Protein AF-A0A3A0AI04-F1 (afdb_monomer_lite)

Secondary structure (DSSP, 8-state):
--HHHHHHHHHHTBTT-EEETTEEEEE-TTT--EEEEETTT-TT-EEEESS-GGGT--SSTTTEEEE-HHHHHHHIIIIISHHHHTT-HHHHHHHHHHHHHHHHHTB--TTGGG--S----

Sequence (121 aa):
MRRRDLIEQIARSDSSFRLVDGEWIGRCLICNAPLRFTAADGGGATVEHIVPRREGGSDELANLALVHAACNWEKGVHWDEPRRRHGRQHEYEQLLTRLLTRRRARWRDPDDAGNTNGMGR

Structure (mmCIF, N/CA/C/O backbone):
data_AF-A0A3A0AI04-F1
#
_entry.id   AF-A0A3A0AI04-F1
#
loop_
_atom_site.group_PDB
_atom_site.id
_atom_site.type_symbol
_atom_site.label_atom_id
_atom_site.label_alt_id
_atom_site.label_comp_id
_atom_site.label_asym_id
_atom_site.label_entity_id
_atom_site.label_seq_id
_atom_site.pdbx_PDB_ins_code
_atom_site.Cartn_x
_atom_site.Cartn_y
_atom_site.Cartn_z
_atom_site.occupancy
_atom_site.B_iso_or_equiv
_atom_site.auth_seq_id
_atom_site.auth_comp_id
_atom_site.auth_asym_id
_atom_site.auth_atom_id
_atom_site.pdbx_PDB_model_num
ATOM 1 N N . MET A 1 1 ? 13.535 -6.811 9.378 1.00 72.12 1 MET A N 1
ATOM 2 C CA . MET A 1 1 ? 13.205 -6.865 7.936 1.00 72.12 1 MET A CA 1
ATOM 3 C C . MET A 1 1 ? 13.576 -5.535 7.294 1.00 72.12 1 MET A C 1
ATOM 5 O O . MET A 1 1 ? 13.291 -4.508 7.903 1.00 72.12 1 MET A O 1
ATOM 9 N N . ARG A 1 2 ? 14.247 -5.516 6.132 1.00 89.00 2 ARG A N 1
ATOM 10 C CA . ARG A 1 2 ? 14.553 -4.247 5.447 1.00 89.00 2 ARG A CA 1
ATOM 11 C C . ARG A 1 2 ? 13.290 -3.729 4.751 1.00 89.00 2 ARG A C 1
ATOM 13 O O . ARG A 1 2 ? 12.425 -4.512 4.373 1.00 89.00 2 ARG A O 1
ATOM 20 N N . ARG A 1 3 ? 13.185 -2.409 4.549 1.00 90.00 3 ARG A N 1
ATOM 21 C CA . ARG A 1 3 ? 12.021 -1.776 3.890 1.00 90.00 3 ARG A CA 1
ATOM 22 C C . ARG A 1 3 ? 11.700 -2.411 2.530 1.00 90.00 3 ARG A C 1
ATOM 24 O O . ARG A 1 3 ? 10.535 -2.626 2.220 1.00 90.00 3 ARG A O 1
ATOM 31 N N . ARG A 1 4 ? 12.738 -2.707 1.744 1.00 92.38 4 ARG A N 1
ATOM 32 C CA . ARG A 1 4 ? 12.630 -3.375 0.443 1.00 92.38 4 ARG A CA 1
ATOM 33 C C . ARG A 1 4 ? 11.951 -4.745 0.570 1.00 92.38 4 ARG A C 1
ATOM 35 O O . ARG A 1 4 ? 10.973 -4.990 -0.124 1.00 92.38 4 ARG A O 1
ATOM 42 N N . ASP A 1 5 ? 12.428 -5.586 1.488 1.00 93.12 5 ASP A N 1
ATOM 43 C CA . ASP A 1 5 ? 11.890 -6.935 1.713 1.00 93.12 5 ASP A CA 1
ATOM 44 C C . ASP A 1 5 ? 10.411 -6.882 2.117 1.00 93.12 5 ASP A C 1
ATOM 46 O O . ASP A 1 5 ? 9.609 -7.682 1.646 1.00 93.12 5 ASP A O 1
ATOM 50 N N . LEU A 1 6 ? 10.035 -5.898 2.944 1.00 95.44 6 LEU A N 1
ATOM 51 C CA . LEU A 1 6 ? 8.642 -5.687 3.334 1.00 95.44 6 LEU A CA 1
ATOM 52 C C . LEU A 1 6 ? 7.765 -5.333 2.128 1.00 95.44 6 LEU A C 1
ATOM 54 O O . LEU A 1 6 ? 6.703 -5.920 1.944 1.00 95.44 6 LEU A O 1
ATOM 58 N N . ILE A 1 7 ? 8.204 -4.382 1.299 1.00 96.44 7 ILE A N 1
ATOM 59 C CA . ILE A 1 7 ? 7.474 -3.995 0.083 1.00 96.44 7 ILE A CA 1
ATOM 60 C C . ILE A 1 7 ? 7.296 -5.201 -0.840 1.00 96.44 7 ILE A C 1
ATOM 62 O O . ILE A 1 7 ? 6.203 -5.423 -1.359 1.00 96.44 7 ILE A O 1
ATOM 66 N N . GLU A 1 8 ? 8.348 -6.000 -1.008 1.00 95.69 8 GLU A N 1
ATOM 67 C CA . GLU A 1 8 ? 8.306 -7.212 -1.819 1.00 95.69 8 GLU A CA 1
ATOM 68 C C . GLU A 1 8 ? 7.307 -8.243 -1.263 1.00 95.69 8 GLU A C 1
ATOM 70 O O . GLU A 1 8 ? 6.490 -8.765 -2.018 1.00 95.69 8 GLU A O 1
ATOM 75 N N . GLN A 1 9 ? 7.299 -8.494 0.050 1.00 96.31 9 GLN A N 1
ATOM 76 C CA . GLN A 1 9 ? 6.342 -9.413 0.683 1.00 96.31 9 GLN A CA 1
ATOM 77 C C . GLN A 1 9 ? 4.887 -8.942 0.556 1.00 96.31 9 GLN A C 1
ATOM 79 O O . GLN A 1 9 ? 3.987 -9.748 0.298 1.00 96.31 9 GLN A O 1
ATOM 84 N N . ILE A 1 10 ? 4.634 -7.635 0.680 1.00 97.62 10 ILE A N 1
ATOM 85 C CA . ILE A 1 10 ? 3.290 -7.083 0.464 1.00 97.62 10 ILE A CA 1
ATOM 86 C C . ILE A 1 10 ? 2.861 -7.299 -0.993 1.00 97.62 10 ILE A C 1
ATOM 88 O O . ILE A 1 10 ? 1.733 -7.714 -1.241 1.00 97.62 10 ILE A O 1
ATOM 92 N N . ALA A 1 11 ? 3.755 -7.068 -1.959 1.00 97.38 11 ALA A N 1
ATOM 93 C CA . ALA A 1 11 ? 3.451 -7.285 -3.372 1.00 97.38 11 ALA A CA 1
ATOM 94 C C . ALA A 1 11 ? 3.179 -8.759 -3.694 1.00 97.38 11 ALA A C 1
ATOM 96 O O . ALA A 1 11 ? 2.232 -9.067 -4.412 1.00 97.38 11 ALA A O 1
ATOM 97 N N . ARG A 1 12 ? 3.968 -9.683 -3.133 1.00 96.75 12 ARG A N 1
ATOM 98 C CA . ARG A 1 12 ? 3.783 -11.133 -3.320 1.00 96.75 12 ARG A CA 1
ATOM 99 C C . ARG A 1 12 ? 2.450 -11.630 -2.767 1.00 96.75 12 ARG A C 1
ATOM 101 O O . ARG A 1 12 ? 1.828 -12.492 -3.385 1.00 96.75 12 ARG A O 1
ATOM 108 N N . SER A 1 13 ? 1.998 -11.044 -1.661 1.00 97.75 13 SER A N 1
ATOM 109 C CA . SER A 1 13 ? 0.732 -11.395 -1.011 1.00 97.75 13 SER A CA 1
ATOM 110 C C . SER A 1 13 ? -0.496 -10.654 -1.559 1.00 97.75 13 SER A C 1
ATOM 112 O O . SER A 1 13 ? -1.602 -10.827 -1.041 1.00 97.75 13 SER A O 1
ATOM 114 N N . ASP A 1 14 ? -0.347 -9.804 -2.579 1.00 98.06 14 ASP A N 1
ATOM 115 C CA . ASP A 1 14 ? -1.450 -9.095 -3.236 1.00 98.06 14 ASP A CA 1
ATOM 116 C C . ASP A 1 14 ? -1.558 -9.530 -4.705 1.00 98.06 14 ASP A C 1
ATOM 118 O O . ASP A 1 14 ? -0.690 -9.278 -5.542 1.00 98.06 14 ASP A O 1
ATOM 122 N N . SER A 1 15 ? -2.674 -10.176 -5.038 1.00 97.69 15 SER A N 1
ATOM 123 C CA . SER A 1 15 ? -2.914 -10.787 -6.338 1.00 97.69 15 SER A CA 1
ATOM 124 C C . SER A 1 15 ? -3.005 -9.797 -7.496 1.00 97.69 15 SER A C 1
ATOM 126 O O . SER A 1 15 ? -2.894 -10.211 -8.652 1.00 97.69 15 SER A O 1
ATOM 128 N N . SER A 1 16 ? -3.152 -8.499 -7.210 1.00 97.94 16 SER A N 1
ATOM 129 C CA . SER A 1 16 ? -3.121 -7.452 -8.230 1.00 97.94 16 SER A CA 1
ATOM 130 C C . SER A 1 16 ? -1.716 -7.151 -8.744 1.00 97.94 16 SER A C 1
ATOM 132 O O . SER A 1 16 ? -1.604 -6.534 -9.802 1.00 97.94 16 SER A O 1
ATOM 134 N N . PHE A 1 17 ? -0.665 -7.573 -8.033 1.00 98.00 17 PHE A N 1
ATOM 135 C CA . PHE A 1 17 ? 0.717 -7.342 -8.430 1.00 98.00 17 PHE A CA 1
ATOM 136 C C . PHE A 1 17 ? 1.328 -8.538 -9.161 1.00 98.00 17 PHE A C 1
ATOM 138 O O . PHE A 1 17 ? 1.102 -9.708 -8.840 1.00 98.00 17 PHE A O 1
ATOM 145 N N . ARG A 1 18 ? 2.161 -8.204 -10.147 1.00 97.19 18 ARG A N 1
ATOM 146 C CA . ARG A 1 18 ? 3.041 -9.119 -10.878 1.00 97.19 18 ARG A CA 1
ATOM 147 C C . ARG A 1 18 ? 4.398 -8.459 -11.103 1.00 97.19 18 ARG A C 1
ATOM 149 O O . ARG A 1 18 ? 4.458 -7.246 -11.304 1.00 97.19 18 ARG A O 1
ATOM 156 N N . LEU A 1 19 ? 5.461 -9.256 -11.093 1.00 97.00 19 LEU A N 1
ATOM 157 C CA . LEU A 1 19 ? 6.815 -8.811 -11.414 1.00 97.00 19 LEU A CA 1
ATOM 158 C C . LEU A 1 19 ? 7.070 -8.989 -12.915 1.00 97.00 19 LEU A C 1
ATOM 160 O O . LEU A 1 19 ? 6.814 -10.060 -13.461 1.00 97.00 19 LEU A O 1
ATOM 164 N N . VAL A 1 20 ? 7.542 -7.937 -13.579 1.00 96.81 20 VAL A N 1
ATOM 165 C CA . VAL A 1 20 ? 7.794 -7.890 -15.026 1.00 96.81 20 VAL A CA 1
ATOM 166 C C . VAL A 1 20 ? 9.062 -7.090 -15.254 1.00 96.81 20 VAL A C 1
ATOM 168 O O . VAL A 1 20 ? 9.092 -5.908 -14.922 1.00 96.81 20 VAL A O 1
ATOM 171 N N . ASP A 1 21 ? 10.101 -7.721 -15.795 1.00 95.00 21 ASP A N 1
ATOM 172 C CA . ASP A 1 21 ? 11.363 -7.058 -16.152 1.00 95.00 21 ASP A CA 1
ATOM 173 C C . ASP A 1 21 ? 11.957 -6.200 -15.014 1.00 95.00 21 ASP A C 1
ATOM 175 O O . ASP A 1 21 ? 12.411 -5.079 -15.222 1.00 95.00 21 ASP A O 1
ATOM 179 N N . GLY A 1 22 ? 11.910 -6.706 -13.774 1.00 95.00 22 GLY A N 1
ATOM 180 C CA . GLY A 1 22 ? 12.422 -5.998 -12.589 1.00 95.00 22 GLY A CA 1
ATOM 181 C C . GLY A 1 22 ? 11.489 -4.924 -12.011 1.00 95.00 22 GLY A C 1
ATOM 182 O O . GLY A 1 22 ? 11.830 -4.292 -11.013 1.00 95.00 22 GLY A O 1
ATOM 183 N N . GLU A 1 23 ? 10.295 -4.753 -12.577 1.00 96.94 23 GLU A N 1
ATOM 184 C CA . GLU A 1 23 ? 9.269 -3.815 -12.124 1.00 96.94 23 GLU A CA 1
ATOM 185 C C . GLU A 1 23 ? 8.038 -4.561 -11.605 1.00 96.94 23 GLU A C 1
ATOM 187 O O . GLU A 1 23 ? 7.483 -5.439 -12.269 1.00 96.94 23 GLU A O 1
ATOM 192 N N . TRP A 1 24 ? 7.551 -4.178 -10.432 1.00 97.94 24 TRP A N 1
ATOM 193 C CA . TRP A 1 24 ? 6.253 -4.623 -9.950 1.00 97.94 24 TRP A CA 1
ATOM 194 C C . TRP A 1 24 ? 5.155 -3.758 -10.554 1.00 97.94 24 TRP A C 1
ATOM 196 O O . TRP A 1 24 ? 5.211 -2.532 -10.492 1.00 97.94 24 TRP A O 1
ATOM 206 N N . ILE A 1 25 ? 4.131 -4.394 -11.117 1.00 98.12 25 ILE A N 1
ATOM 207 C CA . ILE A 1 25 ? 2.979 -3.727 -11.726 1.00 98.12 25 ILE A CA 1
ATOM 208 C C . ILE A 1 25 ? 1.713 -4.266 -11.072 1.00 98.12 25 ILE A C 1
ATOM 210 O O . ILE A 1 25 ? 1.469 -5.470 -11.116 1.00 98.12 25 ILE A O 1
ATOM 214 N N . GLY A 1 26 ? 0.897 -3.379 -10.508 1.00 98.19 26 GLY A N 1
ATOM 215 C CA . GLY A 1 26 ? -0.384 -3.740 -9.910 1.00 98.19 26 GLY A CA 1
ATOM 216 C C . GLY A 1 26 ? -1.296 -2.549 -9.664 1.00 98.19 26 GLY A C 1
ATOM 217 O O . GLY A 1 26 ? -1.405 -1.650 -10.505 1.00 98.19 26 GLY A O 1
ATOM 218 N N . ARG A 1 27 ? -2.023 -2.557 -8.543 1.00 98.56 27 ARG A N 1
ATOM 219 C CA . ARG A 1 27 ? -3.079 -1.573 -8.261 1.00 98.56 27 ARG A CA 1
ATOM 220 C C . ARG A 1 27 ? -2.947 -1.031 -6.846 1.00 98.56 27 ARG A C 1
ATOM 222 O O . ARG A 1 27 ? -2.982 -1.797 -5.890 1.00 98.56 27 ARG A O 1
ATOM 229 N N . CYS A 1 28 ? -2.920 0.291 -6.705 1.00 98.69 28 CYS A N 1
ATOM 230 C CA . CYS A 1 28 ? -2.961 0.953 -5.401 1.00 98.69 28 CYS A CA 1
ATOM 231 C C . CYS A 1 28 ? -4.175 0.479 -4.589 1.00 98.69 28 CYS A C 1
ATOM 233 O O . CYS A 1 28 ? -5.294 0.430 -5.112 1.00 98.69 28 CYS A O 1
ATOM 235 N N . LEU A 1 29 ? -3.979 0.140 -3.311 1.00 98.56 29 LEU A N 1
ATOM 236 C CA . LEU A 1 29 ? -5.085 -0.343 -2.483 1.00 98.56 29 LEU A CA 1
ATOM 237 C C . LEU A 1 29 ? -6.164 0.728 -2.266 1.00 98.56 29 LEU A C 1
ATOM 239 O O . LEU A 1 29 ? -7.343 0.387 -2.236 1.00 98.56 29 LEU A O 1
ATOM 243 N N . ILE A 1 30 ? -5.800 2.009 -2.163 1.00 98.19 30 ILE A N 1
ATOM 244 C CA . ILE A 1 30 ? -6.744 3.095 -1.850 1.00 98.19 30 ILE A CA 1
ATOM 245 C C . ILE A 1 30 ? -7.616 3.442 -3.062 1.00 98.19 30 ILE A C 1
ATOM 247 O O . ILE A 1 30 ? -8.835 3.248 -3.035 1.00 98.19 30 ILE A O 1
ATOM 251 N N . CYS A 1 31 ? -6.999 3.919 -4.143 1.00 98.00 31 CYS A N 1
ATOM 252 C CA . CYS A 1 31 ? -7.719 4.434 -5.308 1.00 98.00 31 CYS A CA 1
ATOM 253 C C . CYS A 1 31 ? -8.002 3.371 -6.378 1.00 98.00 31 CYS A C 1
ATOM 255 O O . CYS A 1 31 ? -8.753 3.633 -7.311 1.00 98.00 31 CYS A O 1
ATOM 257 N N . ASN A 1 32 ? -7.409 2.176 -6.267 1.00 98.19 32 ASN A N 1
ATOM 258 C CA . ASN A 1 32 ? -7.437 1.147 -7.306 1.00 98.19 32 ASN A CA 1
ATOM 259 C C . ASN A 1 32 ? -6.866 1.612 -8.660 1.00 98.19 32 ASN A C 1
ATOM 261 O O . ASN A 1 32 ? -7.096 0.941 -9.651 1.00 98.19 32 ASN A O 1
ATOM 265 N N . ALA A 1 33 ? -6.126 2.719 -8.751 1.00 98.44 33 ALA A N 1
ATOM 266 C CA . ALA A 1 33 ? -5.430 3.094 -9.983 1.00 98.44 33 ALA A CA 1
ATOM 267 C C . ALA A 1 33 ? -4.131 2.272 -10.154 1.00 98.44 33 ALA A C 1
ATOM 269 O O . ALA A 1 33 ? -3.643 1.698 -9.169 1.00 98.44 33 ALA A O 1
ATOM 270 N N . PRO A 1 34 ? -3.566 2.185 -11.376 1.00 98.38 34 PRO A N 1
ATOM 271 C CA . PRO A 1 34 ? -2.297 1.499 -11.613 1.00 98.38 34 PRO A CA 1
ATOM 272 C C . PRO A 1 34 ? -1.185 1.999 -10.687 1.00 98.38 34 PRO A C 1
ATOM 274 O O . PRO A 1 34 ? -1.016 3.204 -10.501 1.00 98.38 34 PRO A O 1
ATOM 277 N N . LEU A 1 35 ? -0.427 1.068 -10.113 1.00 98.38 35 LEU A N 1
ATOM 278 C CA . LEU A 1 35 ? 0.756 1.344 -9.304 1.00 98.38 35 LEU A CA 1
ATOM 279 C C . LEU A 1 35 ? 1.921 0.529 -9.856 1.00 98.38 35 LEU A C 1
ATOM 281 O O . LEU A 1 35 ? 1.785 -0.678 -10.065 1.00 98.38 35 LEU A O 1
ATOM 285 N N . ARG A 1 36 ? 3.048 1.200 -10.084 1.00 97.88 36 ARG A N 1
ATOM 286 C CA . ARG A 1 36 ? 4.291 0.593 -10.548 1.00 97.88 36 ARG A CA 1
ATOM 287 C C . ARG A 1 36 ? 5.432 1.013 -9.635 1.00 97.88 36 ARG A C 1
ATOM 289 O O . ARG A 1 36 ? 5.453 2.165 -9.204 1.00 97.88 36 ARG A O 1
ATOM 296 N N . PHE A 1 37 ? 6.333 0.089 -9.331 1.00 97.38 37 PHE A N 1
ATOM 297 C CA . PHE A 1 37 ? 7.525 0.380 -8.545 1.00 97.38 37 PHE A CA 1
ATOM 298 C C . PHE A 1 37 ? 8.652 -0.609 -8.849 1.00 97.38 37 PHE A C 1
ATOM 300 O O . PHE A 1 37 ? 8.414 -1.767 -9.206 1.00 97.38 37 PHE A O 1
ATOM 307 N N . THR A 1 38 ? 9.882 -0.159 -8.645 1.00 96.12 38 THR A N 1
ATOM 308 C CA . THR A 1 38 ? 11.084 -0.924 -8.969 1.00 96.12 38 THR A CA 1
ATOM 309 C C . THR A 1 38 ? 11.346 -1.998 -7.914 1.00 96.12 38 THR A C 1
ATOM 311 O O . THR A 1 38 ? 11.316 -1.735 -6.711 1.00 96.12 38 THR A O 1
ATOM 314 N N . ALA A 1 39 ? 11.629 -3.234 -8.336 1.00 93.88 39 ALA A N 1
ATOM 315 C CA . ALA A 1 39 ? 11.912 -4.337 -7.413 1.00 93.88 39 ALA A CA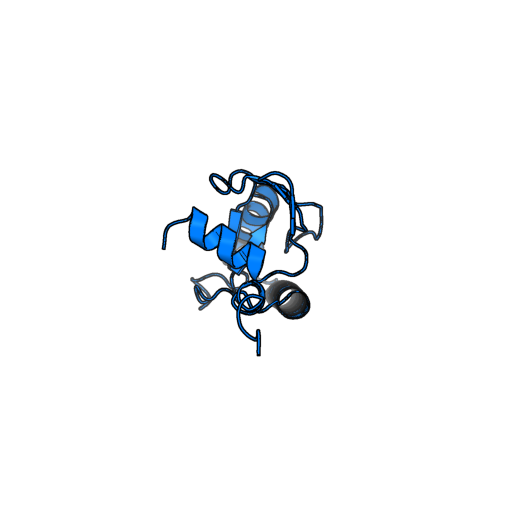 1
ATOM 316 C C . ALA A 1 39 ? 13.275 -4.202 -6.712 1.00 93.88 39 ALA A C 1
ATOM 318 O O . ALA A 1 39 ? 13.475 -4.785 -5.649 1.00 93.88 39 ALA A O 1
ATOM 319 N N . ALA A 1 40 ? 14.215 -3.450 -7.296 1.00 92.25 40 ALA A N 1
ATOM 320 C CA . ALA A 1 40 ? 15.558 -3.240 -6.761 1.00 92.25 40 ALA A CA 1
ATOM 321 C C . ALA A 1 40 ? 15.550 -2.537 -5.392 1.00 92.25 40 ALA A C 1
ATOM 323 O O . ALA A 1 40 ? 16.265 -2.968 -4.487 1.00 92.25 40 ALA A O 1
ATOM 324 N N . ASP A 1 41 ? 14.719 -1.510 -5.217 1.00 90.62 41 ASP A N 1
ATOM 325 C CA . ASP A 1 41 ? 14.699 -0.646 -4.030 1.00 90.62 41 ASP A CA 1
ATOM 326 C C . ASP A 1 41 ? 13.286 -0.376 -3.466 1.00 90.62 41 ASP A C 1
ATOM 328 O O . ASP A 1 41 ? 13.144 0.148 -2.355 1.00 90.62 41 ASP A O 1
ATOM 332 N N . GLY A 1 42 ? 12.228 -0.764 -4.184 1.00 91.50 42 GLY A N 1
ATOM 333 C CA . GLY A 1 42 ? 10.844 -0.444 -3.837 1.00 91.50 42 GLY A CA 1
ATOM 334 C C . GLY A 1 42 ? 10.445 1.000 -4.168 1.00 91.50 42 GLY A C 1
ATOM 335 O O . GLY A 1 42 ? 9.447 1.495 -3.634 1.00 91.50 42 GLY A O 1
ATOM 336 N N . GLY A 1 43 ? 11.234 1.708 -4.978 1.00 93.25 43 GLY A N 1
ATOM 337 C CA . GLY A 1 43 ? 10.987 3.081 -5.403 1.00 93.25 43 GLY A CA 1
ATOM 338 C C . GLY A 1 43 ? 9.738 3.182 -6.277 1.00 93.25 43 GLY A C 1
ATOM 339 O O . GLY A 1 43 ? 9.581 2.434 -7.235 1.00 93.25 43 GLY A O 1
ATOM 340 N N . GLY A 1 44 ? 8.828 4.098 -5.933 1.00 93.06 44 GLY A N 1
ATOM 341 C CA . GLY A 1 44 ? 7.545 4.292 -6.628 1.00 93.06 44 GLY A CA 1
ATOM 342 C C . GLY A 1 44 ? 6.311 3.827 -5.845 1.00 93.06 44 GLY A C 1
ATOM 343 O O . GLY A 1 44 ? 5.195 4.213 -6.188 1.00 93.06 44 GLY A O 1
ATOM 344 N N . ALA A 1 45 ? 6.491 3.087 -4.745 1.00 97.12 45 ALA A N 1
ATOM 345 C CA . ALA A 1 45 ? 5.410 2.702 -3.839 1.00 97.12 45 ALA A CA 1
ATOM 346 C C . ALA A 1 45 ? 5.696 3.098 -2.383 1.00 97.12 45 ALA A C 1
ATOM 348 O O . ALA A 1 45 ? 6.842 3.168 -1.921 1.00 97.12 45 ALA A O 1
ATOM 349 N N . THR A 1 46 ? 4.621 3.324 -1.632 1.00 97.50 46 THR A N 1
ATOM 350 C CA . THR A 1 46 ? 4.669 3.490 -0.178 1.00 97.50 46 THR A CA 1
ATOM 351 C C . THR A 1 46 ? 3.879 2.387 0.503 1.00 97.50 46 THR A C 1
ATOM 353 O O . THR A 1 46 ? 2.830 1.981 0.002 1.00 97.50 46 THR A O 1
ATOM 356 N N . VAL A 1 47 ? 4.385 1.933 1.650 1.00 97.69 47 VAL A N 1
ATOM 357 C CA . VAL A 1 47 ? 3.662 1.017 2.532 1.00 97.69 47 VAL A CA 1
ATOM 358 C C . VAL A 1 47 ? 2.625 1.818 3.301 1.00 97.69 47 VAL A C 1
ATOM 360 O O . VAL A 1 47 ? 2.958 2.849 3.884 1.00 97.69 47 VAL A O 1
ATOM 363 N N . GLU A 1 48 ? 1.396 1.329 3.276 1.00 97.94 48 GLU A N 1
ATOM 364 C CA . GLU A 1 48 ? 0.275 1.873 4.020 1.00 97.94 48 GLU A CA 1
ATOM 365 C C . GLU A 1 48 ? -0.232 0.870 5.050 1.00 97.94 48 GLU A C 1
ATOM 367 O O . GLU A 1 48 ? -0.426 -0.308 4.735 1.00 97.94 48 GLU A O 1
ATOM 372 N N . HIS A 1 49 ? -0.487 1.368 6.258 1.00 98.12 49 HIS A N 1
ATOM 373 C CA . HIS A 1 49 ? -1.213 0.655 7.303 1.00 98.12 49 HIS A CA 1
ATOM 374 C C . HIS A 1 49 ? -2.705 0.901 7.110 1.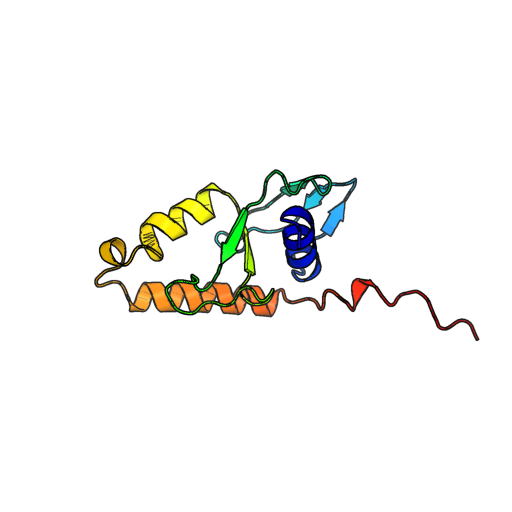00 98.12 49 HIS A C 1
ATOM 376 O O . HIS A 1 49 ? -3.178 2.018 7.312 1.00 98.12 49 HIS A O 1
ATOM 382 N N . ILE A 1 50 ? -3.462 -0.135 6.741 1.00 97.88 50 ILE A N 1
ATOM 383 C CA . ILE A 1 50 ? -4.902 0.004 6.495 1.00 97.88 50 ILE A CA 1
ATOM 384 C C . ILE A 1 50 ? -5.579 0.543 7.755 1.00 97.88 50 ILE A C 1
ATOM 386 O O . ILE A 1 50 ? -6.172 1.621 7.713 1.00 97.88 50 ILE A O 1
ATOM 390 N N . VAL A 1 51 ? -5.421 -0.168 8.873 1.00 97.31 51 VAL A N 1
ATOM 391 C CA . VAL A 1 51 ? -5.679 0.355 10.215 1.00 97.31 51 VAL A CA 1
ATOM 392 C C . VAL A 1 51 ? -4.382 0.985 10.728 1.00 97.31 51 VAL A C 1
ATOM 394 O O . VAL A 1 51 ? -3.375 0.277 10.823 1.00 97.31 51 VAL A O 1
ATOM 397 N N . PRO A 1 52 ? -4.361 2.284 11.070 1.00 94.88 52 PRO A N 1
ATOM 398 C CA . PRO A 1 52 ? -3.166 2.936 11.594 1.00 94.88 52 PRO A CA 1
ATOM 399 C C . PRO A 1 52 ? -2.712 2.327 12.924 1.00 94.88 52 PRO A C 1
ATOM 401 O O . PRO A 1 52 ? -3.533 1.983 13.772 1.00 94.88 52 PRO A O 1
ATOM 404 N N . ARG A 1 53 ? -1.398 2.298 13.174 1.00 93.75 53 ARG A N 1
ATOM 405 C CA . ARG A 1 53 ? -0.828 1.768 14.432 1.00 93.75 53 ARG A CA 1
ATOM 406 C C . ARG A 1 53 ? -1.383 2.437 15.693 1.00 93.75 53 ARG A C 1
ATOM 408 O O . ARG A 1 53 ? -1.632 1.762 16.684 1.00 93.75 53 ARG A O 1
ATOM 415 N N . ARG A 1 54 ? -1.632 3.753 15.650 1.00 90.31 54 ARG A N 1
ATOM 416 C CA . ARG A 1 54 ? -2.228 4.499 16.779 1.00 90.31 54 ARG A CA 1
ATOM 417 C C . ARG A 1 54 ? -3.658 4.067 17.122 1.00 90.31 54 ARG A C 1
ATOM 419 O O . ARG A 1 54 ? -4.097 4.306 18.235 1.00 90.31 54 ARG A O 1
ATOM 426 N N . GLU A 1 55 ? -4.350 3.435 16.176 1.00 89.06 55 GLU A N 1
ATOM 427 C CA . GLU A 1 55 ? -5.696 2.874 16.341 1.00 89.06 55 GLU A CA 1
ATOM 428 C C . GLU A 1 55 ? -5.645 1.345 16.555 1.00 89.06 55 GLU A C 1
ATOM 430 O O . GLU A 1 55 ? -6.647 0.660 16.374 1.00 89.06 55 GLU A O 1
ATOM 435 N N . GLY A 1 56 ? -4.473 0.786 16.891 1.00 93.19 56 GLY A N 1
ATOM 436 C CA . GLY A 1 56 ? -4.293 -0.645 17.159 1.00 93.19 56 GLY A CA 1
ATOM 437 C C . GLY A 1 56 ? -3.993 -1.516 15.934 1.00 93.19 56 GLY A C 1
ATOM 438 O O . GLY A 1 56 ? -4.032 -2.738 16.037 1.00 93.19 56 GLY A O 1
ATOM 439 N N . GLY A 1 57 ? -3.689 -0.927 14.773 1.00 94.88 57 GLY A N 1
ATOM 440 C CA . GLY A 1 57 ? -3.314 -1.693 13.583 1.00 94.88 57 GLY A CA 1
ATOM 441 C C . GLY A 1 57 ? -1.985 -2.442 13.728 1.00 94.88 57 GLY A C 1
ATOM 442 O O . GLY A 1 57 ? -1.006 -1.878 14.219 1.00 94.88 57 GLY A O 1
ATOM 443 N N . SER A 1 58 ? -1.941 -3.695 13.261 1.00 96.00 58 SER A N 1
ATOM 444 C CA . SER A 1 58 ? -0.748 -4.550 13.298 1.00 96.00 58 SER A CA 1
ATOM 445 C C . SER A 1 58 ? 0.228 -4.257 12.148 1.00 96.00 58 SER A C 1
ATOM 447 O O . SER A 1 58 ? -0.135 -3.652 11.136 1.00 96.00 58 SER A O 1
ATOM 449 N N . ASP A 1 59 ? 1.472 -4.720 12.289 1.00 95.50 59 ASP A N 1
ATOM 450 C CA . ASP A 1 59 ? 2.476 -4.746 11.211 1.00 95.50 59 ASP A CA 1
ATOM 451 C C . ASP A 1 59 ? 2.392 -6.040 10.365 1.00 95.50 59 ASP A C 1
ATOM 453 O O . ASP A 1 59 ? 3.292 -6.349 9.584 1.00 95.50 59 ASP A O 1
ATOM 457 N N . GLU A 1 60 ? 1.319 -6.823 10.513 1.00 95.69 60 GLU A N 1
ATOM 458 C CA . GLU A 1 60 ? 1.100 -8.039 9.729 1.00 95.69 60 GLU A CA 1
ATOM 459 C C . GLU A 1 60 ? 0.757 -7.697 8.277 1.00 95.69 60 GLU A C 1
ATOM 461 O O . GLU A 1 60 ? 0.035 -6.739 7.996 1.00 95.69 60 GLU A O 1
ATOM 466 N N . LEU A 1 61 ? 1.189 -8.537 7.332 1.00 96.81 61 LEU A N 1
ATOM 467 C CA . LEU A 1 61 ? 0.956 -8.329 5.896 1.00 96.81 61 LEU A CA 1
ATOM 468 C C . LEU A 1 61 ? -0.530 -8.158 5.524 1.00 96.81 61 LEU A C 1
ATOM 470 O O . LEU A 1 61 ? -0.837 -7.514 4.518 1.00 96.81 61 LEU A O 1
ATOM 474 N N . ALA A 1 62 ? -1.451 -8.701 6.327 1.00 96.50 62 ALA A N 1
ATOM 475 C CA . ALA A 1 62 ? -2.897 -8.550 6.155 1.00 96.50 62 ALA A CA 1
ATOM 476 C C . ALA A 1 62 ? -3.411 -7.126 6.449 1.00 96.50 62 ALA A C 1
ATOM 478 O O . ALA A 1 62 ? -4.446 -6.734 5.907 1.00 96.50 62 ALA A O 1
ATOM 479 N N . ASN A 1 63 ? -2.691 -6.344 7.261 1.00 98.31 63 ASN A N 1
ATOM 480 C CA . ASN A 1 63 ? -2.979 -4.933 7.542 1.00 98.31 63 ASN A CA 1
ATOM 481 C C . ASN A 1 63 ? -2.106 -3.968 6.716 1.00 98.31 63 ASN A C 1
ATOM 483 O O . ASN A 1 63 ? -2.299 -2.754 6.772 1.00 98.31 63 ASN A O 1
ATOM 487 N N . LEU A 1 64 ? -1.158 -4.487 5.933 1.00 98.19 64 LEU A N 1
ATOM 488 C CA . LEU A 1 64 ? -0.256 -3.689 5.108 1.00 98.19 64 LEU A CA 1
ATOM 489 C C . LEU A 1 64 ? -0.623 -3.756 3.626 1.00 98.19 64 LEU A C 1
ATOM 491 O O . LEU A 1 64 ? -1.087 -4.780 3.114 1.00 98.19 64 LEU A O 1
ATOM 495 N N . ALA A 1 65 ? -0.385 -2.653 2.919 1.00 98.19 65 ALA A N 1
ATOM 496 C CA . ALA A 1 65 ? -0.653 -2.552 1.491 1.00 98.19 65 ALA A CA 1
ATOM 497 C C . ALA A 1 65 ? 0.284 -1.584 0.766 1.00 98.19 65 ALA A C 1
ATOM 499 O O . ALA A 1 65 ? 0.873 -0.694 1.375 1.00 98.19 65 ALA A O 1
ATOM 500 N N . LEU A 1 66 ? 0.387 -1.736 -0.557 1.00 98.50 66 LEU A N 1
ATOM 501 C CA . LEU A 1 66 ? 1.117 -0.803 -1.413 1.00 98.50 66 LEU A CA 1
ATOM 502 C C . LEU A 1 66 ? 0.170 0.215 -2.043 1.00 98.50 66 LEU A C 1
ATOM 504 O O . LEU A 1 66 ? -0.878 -0.120 -2.610 1.00 98.50 66 LEU A O 1
ATOM 508 N N . VAL A 1 67 ? 0.556 1.483 -1.945 1.00 98.62 67 VAL A N 1
ATOM 509 C CA . VAL A 1 67 ? -0.223 2.622 -2.436 1.00 98.62 67 VAL A CA 1
ATOM 510 C C . VAL A 1 67 ? 0.690 3.679 -3.059 1.00 98.62 67 VAL A C 1
ATOM 512 O O . VAL A 1 67 ? 1.911 3.654 -2.885 1.00 98.62 67 VAL A O 1
ATOM 515 N N . HIS A 1 68 ? 0.091 4.633 -3.774 1.00 98.56 68 HIS A N 1
ATOM 516 C CA . HIS A 1 68 ? 0.783 5.857 -4.182 1.00 98.56 68 HIS A CA 1
ATOM 517 C C . HIS A 1 68 ? 1.116 6.724 -2.967 1.00 98.56 68 HIS A C 1
ATOM 519 O O . HIS A 1 68 ? 0.309 6.822 -2.042 1.00 98.56 68 HIS A O 1
ATOM 525 N N . ALA A 1 69 ? 2.232 7.453 -3.034 1.00 97.50 69 ALA A N 1
ATOM 526 C CA . ALA A 1 69 ? 2.620 8.404 -1.992 1.00 97.50 69 ALA A CA 1
ATOM 527 C C . ALA A 1 69 ? 1.531 9.460 -1.719 1.00 97.50 69 ALA A C 1
ATOM 529 O O . ALA A 1 69 ? 1.231 9.747 -0.564 1.00 97.50 69 ALA A O 1
ATOM 530 N N . ALA A 1 70 ? 0.886 9.980 -2.771 1.00 97.62 70 ALA A N 1
ATOM 531 C CA . ALA A 1 70 ? -0.198 10.954 -2.639 1.00 97.62 70 ALA A CA 1
ATOM 532 C C . ALA A 1 70 ? -1.431 10.369 -1.929 1.00 97.62 70 ALA A C 1
ATOM 534 O O . ALA A 1 70 ? -1.980 11.004 -1.038 1.00 97.62 70 ALA A O 1
ATOM 535 N N . CYS A 1 71 ? -1.842 9.140 -2.270 1.00 98.12 71 CYS A N 1
ATOM 536 C CA . CYS A 1 71 ? -2.971 8.485 -1.603 1.00 98.12 71 CYS A CA 1
ATOM 537 C C . CYS A 1 71 ? -2.681 8.196 -0.127 1.00 98.12 71 CYS A C 1
ATOM 539 O O . CYS A 1 71 ? -3.573 8.354 0.702 1.00 98.12 71 CYS A O 1
ATOM 541 N N . ASN A 1 72 ? -1.452 7.774 0.186 1.00 97.81 72 ASN A N 1
ATOM 542 C CA . ASN A 1 72 ? -1.009 7.567 1.562 1.00 97.81 72 ASN A CA 1
ATOM 543 C C . ASN A 1 72 ? -1.092 8.873 2.362 1.00 97.81 72 ASN A C 1
ATOM 545 O O . ASN A 1 72 ? -1.751 8.945 3.395 1.00 97.81 72 ASN A O 1
ATOM 549 N N . TRP A 1 73 ? -0.493 9.938 1.828 1.00 96.94 73 TRP A N 1
ATOM 550 C CA . TRP A 1 73 ? -0.498 11.249 2.466 1.00 96.94 73 TRP A CA 1
ATOM 551 C C . TRP A 1 73 ? -1.919 11.789 2.682 1.00 96.94 73 TRP A C 1
ATOM 553 O O . TRP A 1 73 ? -2.247 12.208 3.791 1.00 96.94 73 TRP A O 1
ATOM 563 N N . GLU A 1 74 ? -2.782 11.704 1.665 1.00 96.31 74 GLU A N 1
ATOM 564 C CA . GLU A 1 74 ? -4.187 12.121 1.742 1.00 96.31 74 GLU A CA 1
ATOM 565 C C . GLU A 1 74 ? -4.924 11.379 2.867 1.00 96.31 74 GLU A C 1
ATOM 567 O O . GLU A 1 74 ? -5.614 11.997 3.681 1.00 96.31 74 GLU A O 1
ATOM 572 N N . LYS A 1 75 ? -4.746 10.051 2.960 1.00 94.00 75 LYS A N 1
ATOM 573 C CA . LYS A 1 75 ? -5.336 9.252 4.039 1.00 94.00 75 LYS A CA 1
ATOM 574 C C . LYS A 1 75 ? -4.800 9.679 5.403 1.00 94.00 75 LYS A C 1
ATOM 576 O O . LYS A 1 75 ? -5.596 9.971 6.296 1.00 94.00 75 LYS A O 1
ATOM 581 N N . GLY A 1 76 ? -3.484 9.811 5.539 1.00 94.38 76 GLY A N 1
ATOM 582 C CA . GLY A 1 76 ? -2.841 10.240 6.777 1.00 94.38 76 GLY A CA 1
ATOM 583 C C . GLY A 1 76 ? -3.360 11.590 7.287 1.00 94.38 76 GLY A C 1
ATOM 584 O O . GLY A 1 76 ? -3.702 11.731 8.463 1.00 94.38 76 GLY A O 1
ATOM 585 N N . VAL A 1 77 ? -3.461 12.578 6.392 1.00 93.62 77 VAL A N 1
ATOM 586 C CA . VAL A 1 77 ? -3.869 13.949 6.731 1.00 93.62 77 VAL A CA 1
ATOM 587 C C . VAL A 1 77 ? -5.369 14.061 6.985 1.00 93.62 77 VAL A C 1
ATOM 589 O O . VAL A 1 77 ? -5.769 14.730 7.938 1.00 93.62 77 VAL A O 1
ATOM 592 N N . HIS A 1 78 ? -6.208 13.451 6.146 1.00 92.62 78 HIS A N 1
ATOM 593 C CA . HIS A 1 78 ? -7.651 13.712 6.158 1.00 92.62 78 HIS A CA 1
ATOM 594 C C . HIS A 1 78 ? -8.483 12.679 6.912 1.00 92.62 78 HIS A C 1
ATOM 596 O O . HIS A 1 78 ? -9.595 13.011 7.336 1.00 92.62 78 HIS A O 1
ATOM 602 N N . TRP A 1 79 ? -7.972 11.460 7.071 1.00 92.62 79 TRP A N 1
ATOM 603 C CA . TRP A 1 79 ? -8.714 10.340 7.645 1.00 92.62 79 TRP A CA 1
ATOM 604 C C . TRP A 1 79 ? -8.066 9.839 8.927 1.00 92.62 79 TRP A C 1
ATOM 606 O O . TRP A 1 79 ? -8.730 9.733 9.958 1.00 92.62 79 TRP A O 1
ATOM 616 N N . ASP A 1 80 ? -6.759 9.606 8.906 1.00 91.25 80 ASP A N 1
ATOM 617 C CA . ASP A 1 80 ? -6.102 9.037 10.073 1.00 91.25 80 ASP A CA 1
ATOM 618 C C . ASP A 1 80 ? -5.924 10.078 11.177 1.00 91.25 80 ASP A C 1
ATOM 620 O O . ASP A 1 80 ? -5.865 9.683 12.337 1.00 91.25 80 ASP A O 1
ATOM 624 N N . GLU A 1 81 ? -5.828 11.377 10.864 1.00 92.38 81 GLU A N 1
ATOM 625 C CA . GLU A 1 81 ? -5.689 12.453 11.855 1.00 92.38 81 GLU A CA 1
ATOM 626 C C . GLU A 1 81 ? -6.991 12.671 12.652 1.00 92.38 81 GLU A C 1
ATOM 628 O O . GLU A 1 81 ? -7.966 13.191 12.094 1.00 92.38 81 GLU A O 1
ATOM 633 N N . PRO A 1 82 ? -7.027 12.352 13.967 1.00 88.75 82 PRO A N 1
ATOM 634 C CA . PRO A 1 82 ? -8.250 12.377 14.769 1.00 88.75 82 PRO A CA 1
ATOM 635 C C . PRO A 1 82 ? -8.961 13.726 14.738 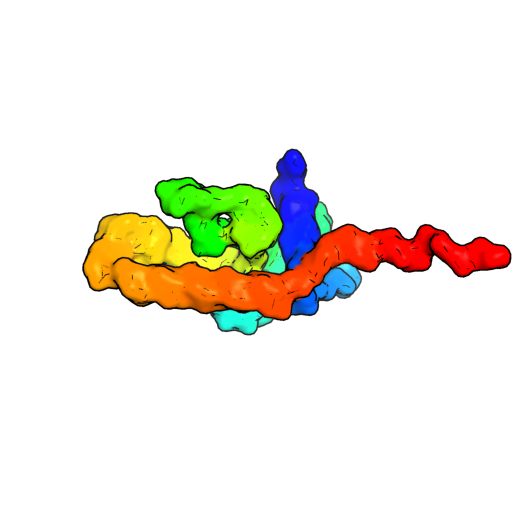1.00 88.75 82 PRO A C 1
ATOM 637 O O . PRO A 1 82 ? -10.181 13.783 14.595 1.00 88.75 82 PRO A O 1
ATOM 640 N N . ARG A 1 83 ? -8.196 14.826 14.786 1.00 89.88 83 ARG A N 1
ATOM 641 C CA . ARG A 1 83 ? -8.758 16.183 14.739 1.00 89.88 83 ARG A CA 1
ATOM 642 C C . ARG A 1 83 ? -9.480 16.470 13.427 1.00 89.88 83 ARG A C 1
ATOM 644 O O . ARG A 1 83 ? -10.485 17.169 13.431 1.00 89.88 83 ARG A O 1
ATOM 651 N N . ARG A 1 84 ? -8.980 15.939 12.307 1.00 87.69 84 ARG A N 1
ATOM 652 C CA . ARG A 1 84 ? -9.574 16.172 10.984 1.00 87.69 84 ARG A CA 1
ATOM 653 C C . ARG A 1 84 ? -10.758 15.257 10.710 1.00 87.69 84 ARG A C 1
ATOM 655 O O . ARG A 1 84 ? -11.638 15.642 9.944 1.00 87.69 84 ARG A O 1
ATOM 662 N N . ARG A 1 85 ? -10.807 14.064 11.309 1.00 89.62 85 ARG A N 1
ATOM 663 C CA . ARG A 1 85 ? -11.943 13.137 11.159 1.00 89.62 85 ARG A CA 1
ATOM 664 C C . ARG A 1 85 ? -13.027 13.272 12.231 1.00 89.62 85 ARG A C 1
ATOM 666 O O . ARG A 1 85 ? -14.002 12.533 12.173 1.00 89.62 85 ARG A O 1
ATOM 673 N N . HIS A 1 86 ? -12.882 14.177 13.199 1.00 89.88 86 HIS A N 1
ATOM 674 C CA . HIS A 1 86 ? -13.887 14.385 14.243 1.00 89.88 86 HIS A CA 1
ATOM 675 C C . HIS A 1 86 ? -15.284 14.610 13.632 1.00 89.88 86 HIS A C 1
ATOM 677 O O . HIS A 1 86 ? -15.444 15.424 12.725 1.00 89.88 86 HIS A O 1
ATOM 683 N N . GLY A 1 87 ? -16.279 13.846 14.093 1.00 92.81 87 GLY A N 1
ATOM 684 C CA . GLY A 1 87 ? -17.639 13.850 13.539 1.00 92.81 87 GLY A CA 1
ATOM 685 C C . GLY A 1 87 ? -17.851 13.008 12.271 1.00 92.81 87 GLY A C 1
ATOM 686 O O . GLY A 1 87 ? -18.988 12.886 11.837 1.00 92.81 87 GLY A O 1
ATOM 687 N N . ARG A 1 88 ? -16.801 12.393 11.704 1.00 94.12 88 ARG A N 1
ATOM 688 C CA . ARG A 1 88 ? -16.847 11.525 10.506 1.00 94.12 88 ARG A CA 1
ATOM 689 C C . ARG A 1 88 ? -16.448 10.076 10.806 1.00 94.12 88 ARG A C 1
ATOM 691 O O . ARG A 1 88 ? -15.759 9.415 10.027 1.00 94.12 88 ARG A O 1
ATOM 698 N N . GLN A 1 89 ? -16.793 9.609 12.006 1.00 92.56 89 GLN A N 1
ATOM 699 C CA . GLN A 1 89 ? -16.361 8.304 12.511 1.00 92.56 89 GLN A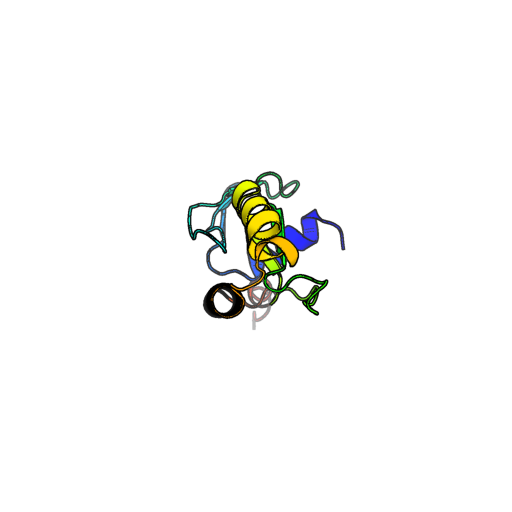 CA 1
ATOM 700 C C . GLN A 1 89 ? -16.932 7.156 11.667 1.00 92.56 89 GLN A C 1
ATOM 702 O O . GLN A 1 89 ? -16.207 6.227 11.320 1.00 92.56 89 GLN A O 1
ATOM 707 N N . HIS A 1 90 ? -18.198 7.260 11.265 1.00 95.62 90 HIS A N 1
ATOM 708 C CA . HIS A 1 90 ? -18.848 6.251 10.436 1.00 95.62 90 HIS A CA 1
ATOM 709 C C . HIS A 1 90 ? -18.223 6.172 9.031 1.00 95.62 90 HIS A C 1
ATOM 711 O O . HIS A 1 90 ? -17.940 5.080 8.545 1.00 95.62 90 HIS A O 1
ATOM 717 N N . GLU A 1 91 ? -17.919 7.303 8.386 1.00 96.12 91 GLU A N 1
ATOM 718 C CA . GLU A 1 91 ? -17.226 7.312 7.091 1.00 96.12 91 GLU A CA 1
ATOM 719 C C . GLU A 1 91 ? -15.806 6.747 7.196 1.00 96.12 91 GLU A C 1
ATOM 721 O O . GLU A 1 91 ? -15.337 6.062 6.284 1.00 96.12 91 GLU A O 1
ATOM 726 N N . TYR A 1 92 ? -15.120 7.004 8.313 1.00 95.31 92 TYR A N 1
ATOM 727 C CA . TYR A 1 92 ? -13.813 6.417 8.587 1.00 95.31 92 TYR A CA 1
ATOM 728 C C . TYR A 1 92 ? -13.901 4.889 8.720 1.00 95.31 92 TYR A C 1
ATOM 730 O O . TYR A 1 92 ? -13.143 4.170 8.068 1.00 95.31 92 TYR A O 1
ATOM 738 N N . GLU A 1 93 ? -14.873 4.369 9.468 1.00 95.56 93 GLU A N 1
ATOM 739 C CA . GLU A 1 93 ? -15.119 2.925 9.588 1.00 95.56 93 GLU A CA 1
ATOM 740 C C . GLU A 1 93 ? -15.475 2.280 8.242 1.00 95.56 93 GLU A C 1
ATOM 742 O O . GLU A 1 93 ? -14.963 1.205 7.907 1.00 95.56 93 GLU A O 1
ATOM 747 N N . GLN A 1 94 ? -16.284 2.953 7.419 1.00 97.50 94 GLN A N 1
ATOM 748 C CA . GLN A 1 94 ? -16.589 2.515 6.055 1.00 97.50 94 GLN A CA 1
ATOM 749 C C . GLN A 1 94 ? -15.339 2.484 5.168 1.00 97.50 94 GLN A C 1
ATOM 751 O O . GLN A 1 94 ? -15.143 1.532 4.403 1.00 97.50 94 GLN A O 1
ATOM 756 N N . LEU A 1 95 ? -14.467 3.492 5.275 1.00 96.50 95 LEU A N 1
ATOM 757 C CA . LEU A 1 95 ? -13.191 3.526 4.566 1.00 96.50 95 LEU A CA 1
ATOM 758 C C . LEU A 1 95 ? -12.322 2.326 4.958 1.00 96.50 95 LEU A C 1
ATOM 760 O O . LEU A 1 95 ? -11.876 1.599 4.067 1.00 96.50 95 LEU A O 1
ATOM 764 N N . LEU A 1 96 ? -12.110 2.095 6.257 1.00 97.38 96 LEU A N 1
ATOM 765 C CA . LEU A 1 96 ? -11.305 0.975 6.750 1.00 97.38 96 LEU A CA 1
ATOM 766 C C . LEU A 1 96 ? -11.884 -0.369 6.304 1.00 97.38 96 LEU A C 1
ATOM 768 O O . LEU A 1 96 ? -11.165 -1.199 5.747 1.00 97.38 96 LEU A O 1
ATOM 772 N N . THR A 1 97 ? -13.196 -0.551 6.458 1.00 98.25 97 THR A N 1
ATOM 773 C CA . THR A 1 97 ? -13.911 -1.763 6.038 1.00 98.25 97 THR A CA 1
ATOM 774 C C . THR A 1 97 ? -13.715 -2.031 4.550 1.00 98.25 97 THR A C 1
ATOM 776 O O . THR A 1 97 ? -13.388 -3.152 4.153 1.00 98.25 97 THR A O 1
ATOM 779 N N . ARG A 1 98 ? -13.843 -0.999 3.707 1.00 98.31 98 ARG A N 1
ATOM 780 C CA . ARG A 1 98 ? -13.622 -1.108 2.260 1.00 98.31 98 ARG A CA 1
ATOM 781 C C . ARG A 1 98 ? -12.188 -1.525 1.930 1.00 98.31 98 ARG A C 1
ATOM 783 O O . ARG A 1 98 ? -11.988 -2.376 1.063 1.00 98.31 98 ARG A O 1
ATOM 790 N N . LEU A 1 99 ? -11.196 -0.928 2.591 1.00 98.38 99 LEU A N 1
ATOM 791 C CA . LEU A 1 99 ? -9.782 -1.227 2.351 1.00 98.38 99 LEU A CA 1
ATOM 792 C C . LEU A 1 99 ? -9.412 -2.641 2.818 1.00 98.38 99 LEU A C 1
ATOM 794 O O . LEU A 1 99 ? -8.794 -3.378 2.052 1.00 98.38 99 LEU A O 1
ATOM 798 N N . LEU A 1 100 ? -9.856 -3.052 4.008 1.00 98.31 100 LEU A N 1
ATOM 799 C CA . LEU A 1 100 ? -9.651 -4.407 4.532 1.00 98.31 100 LEU A CA 1
ATOM 800 C C . LEU A 1 100 ? -10.330 -5.458 3.654 1.00 98.31 100 LEU A C 1
ATOM 802 O O . LEU A 1 100 ? -9.718 -6.467 3.311 1.00 98.31 100 LEU A O 1
ATOM 806 N N . THR A 1 101 ? -11.570 -5.206 3.228 1.00 98.50 101 THR A N 1
ATOM 807 C CA . THR A 1 101 ? -12.300 -6.102 2.318 1.00 98.50 101 THR A CA 1
ATOM 808 C C . THR A 1 101 ? -11.540 -6.278 1.009 1.00 98.50 101 THR A C 1
ATOM 810 O O . THR A 1 101 ? -11.337 -7.399 0.549 1.00 98.50 101 THR A O 1
ATOM 813 N N . ARG A 1 102 ? -11.047 -5.178 0.428 1.00 98.50 102 ARG A N 1
ATOM 814 C CA . ARG A 1 102 ? -10.236 -5.228 -0.791 1.00 98.50 102 ARG A CA 1
ATOM 815 C C . ARG A 1 102 ? -8.923 -5.975 -0.574 1.00 98.50 102 ARG A C 1
ATOM 817 O O . ARG A 1 102 ? -8.540 -6.756 -1.440 1.00 98.50 102 ARG A O 1
ATOM 824 N N . ARG A 1 103 ? -8.244 -5.755 0.554 1.00 98.25 103 ARG A N 1
ATOM 825 C CA . ARG A 1 103 ? -6.987 -6.437 0.875 1.00 98.25 103 ARG A CA 1
ATOM 826 C C . ARG A 1 103 ? -7.185 -7.945 0.992 1.00 98.25 103 ARG A C 1
ATOM 828 O O . ARG A 1 103 ? -6.417 -8.687 0.391 1.00 98.25 103 ARG A O 1
ATOM 835 N N . ARG A 1 104 ? -8.249 -8.376 1.679 1.00 97.94 104 ARG A N 1
ATOM 836 C CA . ARG A 1 104 ? -8.653 -9.786 1.796 1.00 97.94 104 ARG A CA 1
ATOM 837 C C . ARG A 1 104 ? -9.004 -10.394 0.441 1.00 97.94 104 ARG A C 1
ATOM 839 O O . ARG A 1 104 ? -8.524 -11.469 0.121 1.00 97.94 104 ARG A O 1
ATOM 846 N N . ALA A 1 105 ? -9.777 -9.687 -0.384 1.00 98.12 105 ALA A N 1
ATOM 847 C CA . ALA A 1 105 ? -10.153 -10.164 -1.717 1.00 98.12 105 ALA A CA 1
ATOM 848 C C . ALA A 1 105 ? -8.950 -10.335 -2.662 1.00 98.12 105 ALA A C 1
ATOM 850 O O . ALA A 1 105 ? -9.000 -11.133 -3.593 1.00 98.12 105 ALA A O 1
ATOM 851 N N . ARG A 1 106 ? -7.872 -9.576 -2.439 1.00 97.31 106 ARG A N 1
ATOM 852 C CA . ARG A 1 106 ? -6.616 -9.688 -3.190 1.00 97.31 106 ARG A CA 1
ATOM 853 C C . ARG A 1 106 ? -5.600 -10.607 -2.529 1.00 97.31 106 ARG A C 1
ATOM 855 O O . ARG A 1 106 ? -4.495 -10.721 -3.043 1.00 97.31 106 ARG A O 1
ATOM 862 N N . TRP A 1 107 ? -5.913 -11.199 -1.382 1.00 97.44 107 TRP A N 1
ATOM 863 C CA . TRP A 1 107 ? -4.931 -11.976 -0.648 1.00 97.44 107 TRP A CA 1
ATOM 864 C C . TRP A 1 107 ? -4.444 -13.160 -1.485 1.00 97.44 107 TRP A C 1
ATOM 866 O O . TRP A 1 107 ? -5.237 -13.893 -2.077 1.00 97.44 107 TRP A O 1
ATOM 876 N N . ARG A 1 108 ? -3.126 -13.318 -1.535 1.00 94.56 108 ARG A N 1
ATOM 877 C CA . ARG A 1 108 ? -2.425 -14.497 -2.033 1.00 94.56 108 ARG A CA 1
ATOM 878 C C . ARG A 1 108 ? -1.466 -14.918 -0.932 1.00 94.56 108 ARG A C 1
ATOM 880 O O . ARG A 1 108 ? -0.844 -14.046 -0.326 1.00 94.56 108 ARG A O 1
ATOM 887 N N . ASP A 1 109 ? -1.346 -16.212 -0.672 1.00 88.12 109 ASP A N 1
ATOM 888 C CA . ASP A 1 109 ? -0.323 -16.671 0.256 1.00 88.12 109 ASP A CA 1
ATOM 889 C C . ASP A 1 109 ? 1.066 -16.363 -0.343 1.00 88.12 109 ASP A C 1
ATOM 891 O O . ASP A 1 109 ? 1.336 -16.742 -1.490 1.00 88.12 109 ASP A O 1
ATOM 895 N N . PRO A 1 110 ? 1.928 -15.597 0.350 1.00 74.50 110 PRO A N 1
ATOM 896 C CA . PRO A 1 110 ? 3.265 -15.307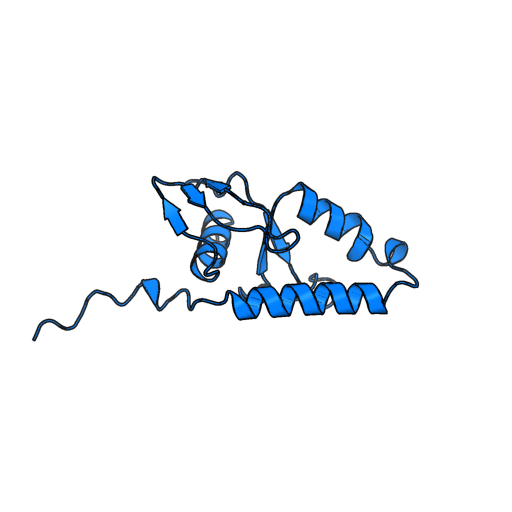 -0.151 1.00 74.50 110 PRO A CA 1
ATOM 897 C C . PRO A 1 110 ? 4.142 -16.566 -0.265 1.00 74.50 110 PRO A C 1
ATOM 899 O O . PRO A 1 110 ? 5.065 -16.554 -1.084 1.00 74.50 110 PRO A O 1
ATOM 902 N N . ASP A 1 111 ? 3.835 -17.633 0.481 1.00 69.69 111 ASP A N 1
ATOM 903 C CA . ASP A 1 111 ? 4.590 -18.889 0.483 1.00 69.69 111 ASP A CA 1
ATOM 904 C C . ASP A 1 111 ? 4.134 -19.856 -0.630 1.00 69.69 111 ASP A C 1
ATOM 906 O O . ASP A 1 111 ? 4.943 -20.637 -1.141 1.00 69.69 111 ASP A O 1
ATOM 910 N N . ASP A 1 112 ? 2.892 -19.736 -1.122 1.00 59.34 112 ASP A N 1
ATOM 911 C CA . ASP A 1 112 ? 2.377 -20.545 -2.246 1.00 59.34 112 ASP A CA 1
ATOM 912 C C . ASP A 1 112 ? 3.172 -20.328 -3.547 1.00 59.34 112 ASP A C 1
ATOM 914 O O . ASP A 1 112 ? 3.273 -21.219 -4.392 1.00 59.34 112 ASP A O 1
ATOM 918 N N . ALA A 1 113 ? 3.786 -19.155 -3.721 1.00 53.06 113 ALA A N 1
ATOM 919 C CA . ALA A 1 113 ? 4.606 -18.845 -4.893 1.00 53.06 113 ALA A CA 1
ATOM 920 C C . ALA A 1 113 ? 5.989 -19.537 -4.884 1.00 53.06 113 ALA A C 1
ATOM 922 O O . ALA A 1 113 ? 6.715 -19.441 -5.876 1.00 53.06 113 ALA A O 1
ATOM 923 N N . GLY A 1 114 ? 6.369 -20.198 -3.782 1.00 45.03 114 GLY A N 1
ATOM 924 C CA . GLY A 1 114 ? 7.665 -20.861 -3.601 1.00 45.03 114 GLY A CA 1
ATOM 925 C C . GLY A 1 114 ? 7.665 -22.380 -3.810 1.00 45.03 114 GLY A C 1
ATOM 926 O O . GLY A 1 114 ? 8.741 -22.969 -3.885 1.00 45.03 114 GLY A O 1
ATOM 927 N N . ASN A 1 115 ? 6.501 -23.028 -3.937 1.00 41.06 115 ASN A N 1
ATOM 928 C CA . ASN A 1 115 ? 6.396 -24.493 -3.952 1.00 41.06 115 ASN A CA 1
ATOM 929 C C . ASN A 1 115 ? 6.214 -25.098 -5.362 1.00 41.06 115 ASN A C 1
ATOM 931 O O . ASN A 1 115 ? 5.353 -25.946 -5.581 1.00 41.06 115 ASN A O 1
ATOM 935 N N . THR A 1 116 ? 7.015 -24.668 -6.345 1.00 43.72 116 THR A N 1
ATOM 936 C CA . THR A 1 116 ? 7.064 -25.302 -7.685 1.00 43.72 116 THR A CA 1
ATOM 937 C C . THR A 1 116 ? 8.288 -26.194 -7.910 1.00 43.72 116 THR A C 1
ATOM 939 O O . THR A 1 116 ? 8.528 -26.606 -9.039 1.00 43.72 116 THR A O 1
ATOM 942 N N . ASN A 1 117 ? 9.051 -26.544 -6.870 1.00 46.81 117 ASN A N 1
ATOM 943 C CA . ASN A 1 117 ? 10.162 -27.494 -6.983 1.00 46.81 117 ASN A CA 1
ATOM 944 C C . ASN A 1 117 ? 10.054 -28.596 -5.924 1.00 46.81 117 ASN A C 1
ATOM 946 O O . ASN A 1 117 ? 10.484 -28.411 -4.790 1.00 46.81 117 ASN A O 1
ATOM 950 N N . GLY A 1 118 ? 9.538 -29.764 -6.319 1.00 46.97 118 GLY A N 1
ATOM 951 C CA . GLY A 1 118 ? 9.707 -30.983 -5.528 1.00 46.97 118 GLY A CA 1
ATOM 952 C C . GLY A 1 118 ? 8.562 -31.984 -5.602 1.00 46.97 118 GLY A C 1
ATOM 953 O O . GLY A 1 118 ? 7.922 -32.227 -4.593 1.00 46.97 118 GLY A O 1
ATOM 954 N N . MET A 1 119 ? 8.334 -32.603 -6.765 1.00 41.59 119 MET A N 1
ATOM 955 C CA . MET A 1 119 ? 7.820 -33.982 -6.815 1.00 41.59 119 MET A CA 1
ATOM 956 C C . MET A 1 119 ? 8.156 -34.624 -8.174 1.00 41.59 119 MET A C 1
ATOM 958 O O . MET A 1 119 ? 7.286 -34.938 -8.982 1.00 41.59 119 MET A O 1
ATOM 962 N N . GLY A 1 120 ? 9.454 -34.780 -8.448 1.00 43.28 120 GLY A N 1
ATOM 963 C CA . GLY A 1 120 ? 9.929 -35.777 -9.407 1.00 43.28 120 GLY A CA 1
ATOM 964 C C . GLY A 1 120 ? 9.974 -37.123 -8.692 1.00 43.28 120 GLY A C 1
ATOM 965 O O . GLY A 1 120 ? 10.677 -37.247 -7.691 1.00 43.28 120 GLY A O 1
ATOM 966 N N . ARG A 1 121 ? 9.145 -38.061 -9.150 1.00 43.50 121 ARG A N 1
ATOM 967 C CA . ARG A 1 121 ? 9.181 -39.475 -8.761 1.00 43.50 121 ARG A CA 1
ATOM 968 C C . ARG A 1 121 ? 10.424 -40.160 -9.312 1.00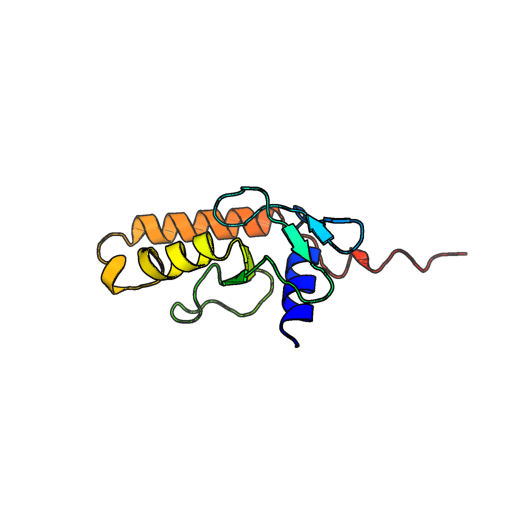 43.50 121 ARG A C 1
ATOM 970 O O . ARG A 1 121 ? 10.873 -39.730 -10.398 1.00 43.50 121 ARG A O 1
#

pLDDT: mean 91.08, std 14.25, range [41.06, 98.69]

Foldseek 3Di:
DDPLVLLVLLQLFFQQWDDDPQKIWGAALQPRHIFIAGSVRRPRWDKAQLQDVVNVTDPDSLRIHIHGPVSRVCCVPQQVPCVNCVVVVVVSVVSSVSSSVNSVVRGDPSCVVVPPDDDDD

Radius of gyration: 15.7 Å; chains: 1; bounding box: 34×56×33 Å